Protein AF-K1SWI1-F1 (afdb_monomer_lite)

Foldseek 3Di:
DQPQDQDDPPVPDDPVSSVVSVVVSVCPPPDDFFEDEDQFPVRVVQVVCCVVPVDGTLEYEYEDALLAPQADPPAADPVLVVSNVRNPPVVVVVVVCVVVVGHYDYDYLHAQLPQFGYSNSDVVRGPQDPVCLPPPPDPNVVSVVVRVVSVVVVPD

Radius of gyration: 18.44 Å; chains: 1; bounding box: 50×38×45 Å

Structure (mmCIF, N/CA/C/O backbone):
data_AF-K1SWI1-F1
#
_entry.id   AF-K1SWI1-F1
#
loop_
_atom_site.group_PDB
_atom_site.id
_atom_site.type_symbol
_atom_site.label_atom_id
_atom_site.label_alt_id
_atom_site.label_comp_id
_atom_site.label_asym_id
_atom_site.label_entity_id
_atom_site.label_seq_id
_atom_site.pdbx_PDB_ins_code
_atom_site.Cartn_x
_atom_site.Cartn_y
_atom_site.Cartn_z
_atom_site.occupancy
_atom_site.B_iso_or_equiv
_atom_site.auth_seq_id
_atom_site.auth_comp_id
_atom_site.auth_asym_id
_atom_site.auth_atom_id
_atom_site.pdbx_PDB_model_num
ATOM 1 N N . MET A 1 1 ? -30.465 -14.795 9.664 1.00 47.47 1 MET A N 1
ATOM 2 C CA . MET A 1 1 ? -29.027 -15.108 9.521 1.00 47.47 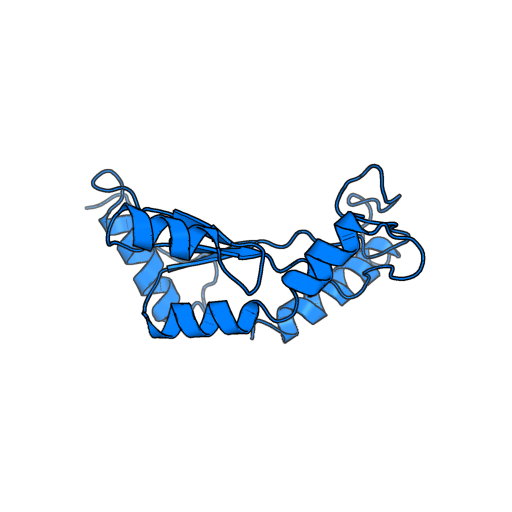1 MET A CA 1
ATOM 3 C C . MET A 1 1 ? -28.401 -13.902 8.850 1.00 47.47 1 MET A C 1
ATOM 5 O O . MET A 1 1 ? -29.066 -13.302 8.025 1.00 47.47 1 MET A O 1
ATOM 9 N N . SER A 1 2 ? -27.226 -13.466 9.288 1.00 56.91 2 SER A N 1
ATOM 10 C CA . SER A 1 2 ? -26.568 -12.276 8.740 1.00 56.91 2 SER A CA 1
ATOM 11 C C . SER A 1 2 ? -26.079 -12.565 7.317 1.00 56.91 2 SER A C 1
ATOM 13 O O . SER A 1 2 ? -25.259 -13.462 7.159 1.00 56.91 2 SER A O 1
ATOM 15 N N . ASP A 1 3 ? -26.521 -11.798 6.314 1.00 72.75 3 ASP A N 1
ATOM 16 C CA . ASP A 1 3 ? -26.044 -11.880 4.913 1.00 72.75 3 ASP A CA 1
ATOM 17 C C . ASP A 1 3 ? -24.581 -11.423 4.747 1.00 72.75 3 ASP A C 1
ATOM 19 O O . ASP A 1 3 ? -24.027 -11.386 3.648 1.00 72.75 3 ASP A O 1
ATOM 23 N N . LYS A 1 4 ? -23.943 -11.026 5.850 1.00 78.44 4 LYS A N 1
ATOM 24 C CA . LYS A 1 4 ? -22.595 -10.478 5.863 1.00 78.44 4 LYS A CA 1
ATOM 25 C C . LYS A 1 4 ? -21.561 -11.593 5.664 1.00 78.44 4 LYS A C 1
ATOM 27 O O . LYS A 1 4 ? -21.390 -12.471 6.512 1.00 78.44 4 LYS A O 1
ATOM 32 N N . LEU A 1 5 ? -20.877 -11.543 4.524 1.00 86.00 5 LEU A N 1
ATOM 33 C CA . LEU A 1 5 ? -19.794 -12.447 4.145 1.00 86.00 5 LEU A CA 1
ATOM 34 C C . LEU A 1 5 ? -18.473 -11.996 4.785 1.00 86.00 5 LEU A C 1
ATOM 36 O O . LEU A 1 5 ? -18.101 -10.830 4.692 1.00 86.00 5 LEU A O 1
ATOM 40 N N . TYR A 1 6 ? -17.739 -12.928 5.395 1.00 92.06 6 TYR A N 1
ATOM 41 C CA . TYR A 1 6 ? -16.409 -12.675 5.976 1.00 92.06 6 TYR A CA 1
ATOM 42 C C . TYR A 1 6 ? -15.389 -13.779 5.655 1.00 92.06 6 TYR A C 1
ATOM 44 O O . TYR A 1 6 ? -14.342 -13.886 6.294 1.00 92.06 6 TYR A O 1
ATOM 52 N N . THR A 1 7 ? -15.694 -14.625 4.670 1.00 94.50 7 THR A N 1
ATOM 53 C CA . THR A 1 7 ? -14.788 -15.678 4.202 1.00 94.50 7 THR A CA 1
ATOM 54 C C . THR A 1 7 ? -13.630 -15.043 3.423 1.00 94.50 7 THR A C 1
ATOM 56 O O . THR A 1 7 ? -13.891 -14.380 2.419 1.00 94.50 7 THR A O 1
ATOM 59 N N . PRO A 1 8 ? -12.361 -15.229 3.839 1.00 95.44 8 PRO A N 1
ATOM 60 C CA . PRO A 1 8 ? -11.219 -14.740 3.072 1.00 95.44 8 PRO A CA 1
ATOM 61 C C . PRO A 1 8 ? -11.154 -15.390 1.684 1.00 95.44 8 PRO A C 1
ATOM 63 O O . PRO A 1 8 ? -11.429 -16.582 1.552 1.00 95.44 8 PRO A O 1
ATOM 66 N N . SER A 1 9 ? -10.716 -14.638 0.671 1.00 96.25 9 SER A N 1
ATOM 67 C CA . SER A 1 9 ? -10.472 -15.170 -0.680 1.00 96.25 9 SER A CA 1
ATOM 68 C C . SER A 1 9 ? -9.320 -16.181 -0.718 1.00 96.25 9 SER A C 1
ATOM 70 O O . SER A 1 9 ? -9.348 -17.116 -1.513 1.00 96.25 9 SER A O 1
ATOM 72 N N . ASN A 1 10 ? -8.325 -16.030 0.164 1.00 96.06 10 ASN A N 1
ATOM 73 C CA . ASN A 1 10 ? -7.264 -17.013 0.352 1.00 96.06 10 ASN A CA 1
ATOM 74 C C . ASN A 1 10 ? -7.773 -18.172 1.240 1.00 96.06 10 ASN A C 1
ATOM 76 O O . ASN A 1 10 ? -7.975 -17.966 2.444 1.00 96.06 10 ASN A O 1
ATOM 80 N N . PRO A 1 11 ? -7.932 -19.401 0.709 1.00 94.94 11 PRO A N 1
ATOM 81 C CA . PRO A 1 11 ? -8.439 -20.534 1.485 1.00 94.94 11 PRO A CA 1
ATOM 82 C C . PRO A 1 11 ? -7.515 -20.913 2.652 1.00 94.94 11 PRO A C 1
ATOM 84 O O . PRO A 1 11 ? -7.998 -21.383 3.683 1.00 94.94 11 PRO A O 1
ATOM 87 N N . ASN A 1 12 ? -6.216 -20.620 2.532 1.00 96.06 12 ASN A N 1
ATOM 88 C CA . ASN A 1 12 ? -5.184 -20.885 3.535 1.00 96.06 12 ASN A CA 1
ATOM 89 C C . ASN A 1 12 ? -4.958 -19.701 4.489 1.00 96.06 12 ASN A C 1
ATOM 91 O O . ASN A 1 12 ? -3.957 -19.659 5.202 1.00 96.06 12 ASN A O 1
ATOM 95 N N . ALA A 1 13 ? -5.865 -18.718 4.512 1.00 96.25 13 ALA A N 1
ATOM 96 C CA . ALA A 1 13 ? -5.753 -17.571 5.403 1.00 96.25 13 ALA A 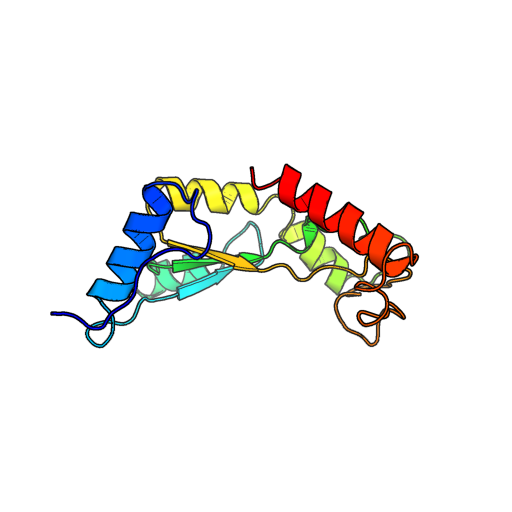CA 1
ATOM 97 C C . ALA A 1 13 ? -5.660 -18.000 6.877 1.00 96.25 13 ALA A C 1
ATOM 99 O O . ALA A 1 13 ? -6.470 -18.802 7.367 1.00 96.25 13 ALA A O 1
ATOM 100 N N . GLN A 1 14 ? -4.689 -17.407 7.576 1.00 96.12 14 GLN A N 1
ATOM 101 C CA . GLN A 1 14 ? -4.447 -17.616 9.000 1.00 96.12 14 GLN A CA 1
ATOM 102 C C . GLN A 1 14 ? -5.665 -17.208 9.843 1.00 96.12 14 GLN A C 1
ATOM 104 O O . GLN A 1 14 ? -6.491 -16.387 9.434 1.00 96.12 14 GLN A O 1
ATOM 109 N N . GLN A 1 15 ? -5.753 -17.728 11.071 1.00 95.75 15 GLN A N 1
ATOM 110 C CA . GLN A 1 15 ? -6.872 -17.426 11.968 1.00 95.75 15 GLN A CA 1
ATOM 111 C C . GLN A 1 15 ? -7.009 -15.922 12.262 1.00 95.75 15 GLN A C 1
ATOM 113 O O . GLN A 1 15 ? -8.129 -15.421 12.347 1.00 95.75 15 GLN A O 1
ATOM 118 N N . GLY A 1 16 ? -5.893 -15.188 12.353 1.00 94.88 16 GLY A N 1
ATOM 119 C CA . GLY A 1 16 ? -5.902 -13.733 12.542 1.00 94.88 16 GLY A CA 1
ATOM 120 C C . GLY A 1 16 ? -6.679 -12.995 11.446 1.00 94.88 16 GLY A C 1
ATOM 121 O O . GLY A 1 16 ? -7.527 -12.161 11.755 1.00 94.88 16 GLY A O 1
ATOM 122 N N . VAL A 1 17 ? -6.490 -13.379 10.179 1.00 95.94 17 VAL A N 1
ATOM 123 C CA . VAL A 1 17 ? -7.220 -12.805 9.033 1.00 95.94 17 VAL A CA 1
ATOM 124 C C . VAL A 1 17 ? -8.721 -13.066 9.156 1.00 95.94 17 VAL A C 1
ATOM 126 O O . VAL A 1 17 ? -9.530 -12.159 8.976 1.00 95.94 17 VAL A O 1
ATOM 129 N N . ARG A 1 18 ? -9.109 -14.294 9.520 1.00 95.88 18 ARG A N 1
ATOM 130 C CA . ARG A 1 18 ? -10.524 -14.664 9.706 1.00 95.88 18 ARG A CA 1
ATOM 131 C C . ARG A 1 18 ? -11.173 -13.866 10.834 1.00 95.88 18 ARG A C 1
ATOM 133 O O . ARG A 1 18 ? -12.316 -13.441 10.694 1.00 95.88 18 ARG A O 1
ATOM 140 N N . ASN A 1 19 ? -10.440 -13.630 11.922 1.00 96.12 19 ASN A N 1
ATOM 141 C CA . ASN A 1 19 ? -10.912 -12.822 13.044 1.00 96.12 19 ASN A CA 1
ATOM 142 C C . ASN A 1 19 ? -11.125 -11.358 12.634 1.00 96.12 19 ASN A C 1
ATOM 144 O O . ASN A 1 19 ? -12.155 -10.783 12.978 1.00 96.12 19 ASN A O 1
ATOM 148 N N . VAL A 1 20 ? -10.194 -10.775 11.868 1.00 96.88 20 VAL A N 1
ATOM 149 C CA . VAL A 1 20 ? -10.326 -9.405 11.347 1.00 96.88 20 VAL A CA 1
ATOM 150 C C . VAL A 1 20 ? -11.528 -9.293 10.412 1.00 96.88 20 VAL A C 1
ATOM 152 O O . VAL A 1 20 ? -12.381 -8.439 10.635 1.00 96.88 20 VAL A O 1
ATOM 155 N N . LEU A 1 21 ? -11.664 -10.175 9.415 1.00 96.75 21 LEU A N 1
ATOM 156 C CA . LEU A 1 21 ? -12.807 -10.131 8.495 1.00 96.75 21 LEU A CA 1
ATOM 157 C C . LEU A 1 21 ? -14.139 -10.324 9.222 1.00 96.75 21 LEU A C 1
ATOM 159 O O . LEU A 1 21 ? -15.109 -9.627 8.923 1.00 96.75 21 LEU A O 1
ATOM 163 N N . LYS A 1 22 ? -14.186 -11.227 10.210 1.00 95.88 22 LYS A N 1
ATOM 164 C CA . LYS A 1 22 ? -15.367 -11.387 11.058 1.00 95.88 22 LYS A CA 1
ATOM 165 C C . LYS A 1 22 ? -15.689 -10.095 11.810 1.00 95.88 22 LYS A C 1
ATOM 167 O O . LYS A 1 22 ? -16.843 -9.684 11.797 1.00 95.88 22 LYS A O 1
ATOM 172 N N . TYR A 1 23 ? -14.698 -9.444 12.421 1.00 96.31 23 TYR A N 1
ATOM 173 C CA . TYR A 1 23 ? -14.892 -8.164 13.104 1.00 96.31 23 TYR A CA 1
ATOM 174 C C . TYR A 1 23 ? -15.447 -7.086 12.160 1.00 96.31 23 TYR A C 1
ATOM 176 O O . TYR A 1 23 ? -16.432 -6.435 12.504 1.00 96.31 23 TYR A O 1
ATOM 184 N N . LEU A 1 24 ? -14.871 -6.937 10.960 1.00 95.94 24 LEU A N 1
ATOM 185 C CA . LEU A 1 24 ? -15.343 -5.982 9.948 1.00 95.94 24 LEU A CA 1
ATOM 186 C C . LEU A 1 24 ? -16.798 -6.257 9.537 1.00 95.94 24 LEU A C 1
ATOM 188 O O . LEU A 1 24 ? -17.619 -5.341 9.473 1.00 95.94 24 LEU A O 1
ATOM 192 N N . SER A 1 25 ? -17.139 -7.529 9.323 1.00 95.81 25 SER A N 1
ATOM 193 C CA . SER A 1 25 ? -18.513 -7.961 9.066 1.00 95.81 25 SER A CA 1
ATOM 194 C C . SER A 1 25 ? -19.434 -7.616 10.242 1.00 95.81 25 SER A C 1
ATOM 196 O O . SER A 1 25 ? -20.462 -6.966 10.057 1.00 95.81 25 SER A O 1
ATOM 198 N N . ASP A 1 26 ? -19.065 -7.974 11.472 1.00 95.25 26 ASP A N 1
ATOM 199 C CA . ASP A 1 26 ? -19.900 -7.740 12.654 1.00 95.25 26 ASP A CA 1
ATOM 200 C C . ASP A 1 26 ? -20.281 -6.255 12.789 1.00 95.25 26 ASP A C 1
ATOM 202 O O . ASP A 1 26 ? -21.456 -5.950 12.982 1.00 95.25 26 ASP A O 1
ATOM 206 N N . ILE A 1 27 ? -19.343 -5.329 12.559 1.00 95.81 27 ILE A N 1
ATOM 207 C CA . ILE A 1 27 ? -19.598 -3.882 12.673 1.00 95.81 27 ILE A CA 1
ATOM 208 C C . ILE A 1 27 ? -20.264 -3.236 11.445 1.00 95.81 27 ILE A C 1
ATOM 210 O O . ILE A 1 27 ? -20.627 -2.058 11.498 1.00 95.81 27 ILE A O 1
ATOM 214 N N . THR A 1 28 ? -20.398 -3.959 10.329 1.00 94.25 28 THR A N 1
ATOM 215 C CA . THR A 1 28 ? -20.971 -3.414 9.087 1.00 94.25 28 THR A CA 1
ATOM 216 C C . THR A 1 28 ? -22.394 -2.901 9.341 1.00 94.25 28 THR A C 1
ATOM 218 O O . THR A 1 28 ? -23.197 -3.595 9.964 1.00 94.25 28 THR A O 1
ATOM 221 N N . TYR A 1 29 ? -22.703 -1.699 8.847 1.00 93.81 29 TYR A N 1
ATOM 222 C CA . TYR A 1 29 ? -23.951 -0.948 9.085 1.00 93.81 29 TYR A CA 1
ATOM 223 C C . TYR A 1 29 ? -24.167 -0.422 10.514 1.00 93.81 29 TYR A C 1
ATOM 225 O O . TYR A 1 29 ? -25.161 0.257 10.753 1.00 93.81 29 TYR A O 1
ATOM 233 N N . GLU A 1 30 ? -23.252 -0.679 11.450 1.00 96.19 30 GLU A N 1
ATOM 234 C CA . GLU A 1 30 ? -23.395 -0.253 12.850 1.00 96.19 30 GLU A CA 1
ATOM 235 C C . GLU A 1 30 ? -22.334 0.761 13.280 1.00 96.19 30 GLU A C 1
ATOM 237 O O . GLU A 1 30 ? -22.616 1.650 14.084 1.00 96.19 30 GLU A O 1
ATOM 242 N N . LYS A 1 31 ? -21.097 0.627 12.785 1.00 97.69 31 LYS A N 1
ATOM 243 C CA . LYS A 1 31 ? -19.965 1.475 13.184 1.00 97.69 31 LYS A CA 1
ATOM 244 C C . LYS A 1 31 ? -19.073 1.816 11.996 1.00 97.69 31 LYS A C 1
ATOM 246 O O . LYS A 1 31 ? -19.101 1.154 10.963 1.00 97.69 31 LYS A O 1
ATOM 251 N N . ILE A 1 32 ? -18.238 2.834 12.193 1.00 98.00 32 ILE A N 1
ATOM 252 C CA . ILE A 1 32 ? -17.176 3.242 11.272 1.00 98.00 32 ILE A CA 1
ATOM 253 C C . ILE A 1 32 ? -15.841 3.120 12.008 1.00 98.00 32 ILE A C 1
ATOM 255 O O . ILE A 1 32 ? -15.725 3.522 13.167 1.00 98.00 32 ILE A O 1
ATOM 259 N N . ILE A 1 33 ? -14.842 2.554 11.335 1.00 98.19 33 ILE A N 1
ATOM 260 C CA . ILE A 1 33 ? -13.466 2.479 11.833 1.00 98.19 33 ILE A CA 1
ATOM 261 C C . ILE A 1 33 ? -12.768 3.793 11.497 1.00 98.19 33 ILE A C 1
ATOM 263 O O . ILE A 1 33 ? -12.746 4.206 10.340 1.00 98.19 33 ILE A O 1
ATOM 267 N N . THR A 1 34 ? -12.177 4.440 12.499 1.00 98.25 34 THR A N 1
ATOM 268 C CA . THR A 1 34 ? -11.286 5.578 12.268 1.00 98.25 34 THR A CA 1
ATOM 269 C C . THR A 1 34 ? -9.965 5.073 11.700 1.00 98.25 34 THR A C 1
ATOM 271 O O . THR A 1 34 ? -9.344 4.168 12.265 1.00 98.25 34 THR A O 1
ATOM 274 N N . GLY A 1 35 ? -9.552 5.653 10.578 1.00 98.31 35 GLY A N 1
ATOM 275 C CA . GLY A 1 35 ? -8.316 5.312 9.889 1.00 98.31 35 GLY A CA 1
ATOM 276 C C . GLY A 1 35 ? -7.455 6.544 9.652 1.00 98.31 35 GLY A C 1
ATOM 277 O O . GLY A 1 35 ? -7.993 7.629 9.450 1.00 98.31 35 GLY A O 1
ATOM 278 N N . GLN A 1 36 ? -6.137 6.362 9.660 1.00 98.38 36 GLN A N 1
ATOM 279 C CA . GLN A 1 36 ? -5.171 7.368 9.216 1.00 98.38 36 GLN A CA 1
ATOM 280 C C . GLN A 1 36 ? -4.080 6.688 8.388 1.00 98.38 36 GLN A C 1
ATOM 282 O O . GLN A 1 36 ? -3.644 5.596 8.738 1.00 98.38 36 GLN A O 1
ATOM 287 N N . HIS A 1 37 ? -3.636 7.320 7.306 1.00 98.31 37 HIS A N 1
ATOM 288 C CA . HIS A 1 37 ? -2.468 6.872 6.548 1.00 98.31 37 HIS A CA 1
ATOM 289 C C . HIS A 1 37 ? -1.207 7.593 7.046 1.00 98.31 37 HIS A C 1
ATOM 291 O O . HIS A 1 37 ? -1.274 8.777 7.370 1.00 98.31 37 HIS A O 1
ATOM 297 N N . THR A 1 38 ? -0.082 6.884 7.113 1.00 97.19 38 THR A N 1
ATOM 298 C CA . THR A 1 38 ? 1.238 7.432 7.444 1.00 97.19 38 THR A CA 1
ATOM 299 C C . THR A 1 38 ? 2.235 7.003 6.379 1.00 97.19 38 THR A C 1
ATOM 301 O O . THR A 1 38 ? 2.362 5.808 6.099 1.00 97.19 38 THR A O 1
ATOM 304 N N . GLN A 1 39 ? 2.957 7.971 5.821 1.00 95.88 39 GLN A N 1
ATOM 305 C CA . GLN A 1 39 ? 3.973 7.715 4.804 1.00 95.88 39 GLN A CA 1
ATOM 306 C C . GLN A 1 39 ? 5.366 7.542 5.414 1.00 95.88 39 GLN A C 1
ATOM 308 O O . GLN A 1 39 ? 6.148 6.719 4.953 1.00 95.88 39 GLN A O 1
ATOM 313 N N . THR A 1 40 ? 5.693 8.293 6.462 1.00 97.12 40 THR A N 1
ATOM 314 C CA . THR A 1 40 ? 7.055 8.349 7.004 1.00 97.12 40 THR A CA 1
ATOM 315 C C . THR A 1 40 ? 7.215 7.489 8.255 1.00 97.12 40 THR A C 1
ATOM 317 O O . THR A 1 40 ? 6.259 7.173 8.968 1.00 97.12 40 THR A O 1
ATOM 320 N N . MET A 1 41 ? 8.465 7.167 8.591 1.00 97.56 41 MET A N 1
ATOM 321 C CA . MET A 1 41 ? 8.835 6.533 9.861 1.00 97.56 41 MET A CA 1
ATOM 322 C C . MET A 1 41 ? 8.477 7.365 11.105 1.00 97.56 41 MET A C 1
ATOM 324 O O . MET A 1 41 ? 8.430 6.811 12.213 1.00 97.56 41 MET A O 1
ATOM 328 N N . ALA A 1 42 ? 8.260 8.674 10.942 1.00 97.44 42 ALA A N 1
ATOM 329 C CA . ALA A 1 42 ? 7.923 9.603 12.017 1.00 97.44 42 ALA A CA 1
ATOM 330 C C . ALA A 1 42 ? 6.438 9.557 12.415 1.00 97.44 42 ALA A C 1
ATOM 332 O O . ALA A 1 42 ? 6.132 9.831 13.571 1.00 97.44 42 ALA A O 1
ATOM 333 N N . GLN A 1 43 ? 5.538 9.168 11.500 1.00 97.75 43 GLN A N 1
ATOM 334 C CA . GLN A 1 43 ? 4.094 9.026 11.751 1.00 97.75 43 GLN A CA 1
ATOM 335 C C . GLN A 1 43 ? 3.448 10.288 12.359 1.00 97.75 43 GLN A C 1
ATOM 337 O O . GLN A 1 43 ? 2.692 10.222 13.334 1.00 97.75 43 GLN A O 1
ATOM 342 N N . GLU A 1 44 ? 3.762 11.455 11.796 1.00 97.69 44 GLU A N 1
ATOM 343 C CA . GLU A 1 44 ? 3.354 12.760 12.326 1.00 97.69 44 GLU A CA 1
ATOM 344 C C . GLU A 1 44 ? 1.830 12.897 12.444 1.00 97.69 44 GLU A C 1
ATOM 346 O O . GLU A 1 44 ? 1.326 13.440 13.430 1.00 97.69 44 GLU A O 1
ATOM 351 N N . GLU A 1 45 ? 1.080 12.333 11.495 1.00 98.00 45 GLU A N 1
ATOM 352 C CA . GLU A 1 45 ? -0.381 12.363 11.477 1.00 98.00 45 GLU A CA 1
ATOM 353 C C . GLU A 1 45 ? -0.979 11.584 12.652 1.00 98.00 45 GLU A C 1
ATOM 355 O O . GLU A 1 45 ? -1.920 12.052 13.297 1.00 98.00 45 GLU A O 1
ATOM 360 N N . LEU A 1 46 ? -0.408 10.418 12.980 1.00 98.19 46 LEU A N 1
ATOM 361 C CA . LEU A 1 46 ? -0.825 9.619 14.136 1.00 98.19 46 LEU A CA 1
ATOM 362 C C . LEU A 1 46 ? -0.637 10.415 15.434 1.00 98.19 46 LEU A C 1
ATOM 364 O O . LEU A 1 46 ? -1.555 10.499 16.255 1.00 98.19 46 LEU A O 1
ATOM 368 N N . HIS A 1 47 ? 0.541 11.020 15.605 1.00 98.19 47 HIS A N 1
ATOM 369 C CA . HIS A 1 47 ? 0.870 11.804 16.794 1.00 98.19 47 HIS A CA 1
ATOM 370 C C . HIS A 1 47 ? 0.027 13.074 16.908 1.00 98.19 47 HIS A C 1
ATOM 372 O O . HIS A 1 47 ? -0.379 13.448 18.010 1.00 98.19 47 HIS A O 1
ATOM 378 N N . LEU A 1 48 ? -0.285 13.721 15.784 1.00 98.56 48 LEU A N 1
ATOM 379 C CA . LEU A 1 48 ? -1.167 14.879 15.762 1.00 98.56 48 LEU A CA 1
ATOM 380 C C . LEU A 1 48 ? -2.590 14.507 16.200 1.00 98.56 48 LEU A C 1
ATOM 382 O O . LEU A 1 48 ? -3.158 15.197 17.049 1.00 98.56 48 LEU A O 1
ATOM 386 N N . ILE A 1 49 ? -3.148 13.409 15.677 1.00 98.50 49 ILE A N 1
ATOM 387 C CA . ILE A 1 49 ? -4.481 12.921 16.067 1.00 98.50 49 ILE A CA 1
ATOM 388 C C . ILE A 1 49 ? -4.523 12.627 17.567 1.00 98.50 49 ILE A C 1
ATOM 390 O O . ILE A 1 49 ? -5.440 13.081 18.257 1.00 98.50 49 ILE A O 1
ATOM 394 N N . GLU A 1 50 ? -3.524 11.920 18.094 1.00 98.38 50 GLU A N 1
ATOM 395 C CA . GLU A 1 50 ? -3.454 11.598 19.519 1.00 98.38 50 GLU A CA 1
ATOM 396 C C . GLU A 1 50 ? -3.344 12.854 20.384 1.00 98.38 50 GLU A C 1
ATOM 398 O O . GLU A 1 50 ? -4.097 13.009 21.346 1.00 98.38 50 GLU A O 1
ATOM 403 N N . LYS A 1 51 ? -2.476 13.795 20.006 1.00 98.62 51 LYS A N 1
ATOM 404 C CA . LYS A 1 51 ? -2.298 15.064 20.718 1.00 98.62 51 LYS A CA 1
ATOM 405 C C . LYS A 1 51 ? -3.584 15.889 20.772 1.00 98.62 51 LYS A C 1
ATOM 407 O O . LYS A 1 51 ? -3.870 16.498 21.800 1.00 98.62 51 LYS A O 1
ATOM 412 N N . VAL A 1 52 ? -4.332 15.952 19.671 1.00 98.62 52 VAL A N 1
ATOM 413 C CA . VAL A 1 52 ? -5.529 16.802 19.555 1.00 98.62 52 VAL A CA 1
ATOM 414 C C . VAL A 1 52 ? -6.764 16.140 20.167 1.00 98.62 52 VAL A C 1
ATOM 416 O O . VAL A 1 52 ? -7.610 16.830 20.730 1.00 98.62 52 VAL A O 1
ATOM 419 N N . THR A 1 53 ? -6.887 14.815 20.068 1.00 98.31 53 THR A N 1
ATOM 420 C CA . THR A 1 53 ? -8.123 14.099 20.435 1.00 98.31 53 THR A CA 1
ATOM 421 C C . THR A 1 53 ? -8.008 13.261 21.709 1.00 98.31 53 THR A C 1
ATOM 423 O O . THR A 1 53 ? -9.027 12.818 22.243 1.00 98.31 53 THR A O 1
ATOM 426 N N . GLY A 1 54 ? -6.788 13.004 22.189 1.00 98.50 54 GLY A N 1
ATOM 427 C CA . GLY A 1 54 ? -6.510 12.053 23.267 1.00 98.50 54 GLY A CA 1
ATOM 428 C C . GLY A 1 54 ? -6.741 10.587 22.879 1.00 98.50 54 GLY A C 1
ATOM 429 O O . GLY A 1 54 ? -6.819 9.731 23.760 1.00 98.50 54 GLY A O 1
ATOM 430 N N . LYS A 1 55 ? -6.914 10.286 21.584 1.00 98.19 55 LYS A N 1
ATOM 431 C CA . LYS A 1 55 ? -7.174 8.939 21.056 1.00 98.19 55 LYS A CA 1
ATOM 432 C C . LYS A 1 55 ? -6.353 8.679 19.798 1.00 98.19 55 LYS A C 1
ATOM 434 O O . LYS A 1 55 ? -6.049 9.596 19.049 1.00 98.19 55 LYS A O 1
ATOM 439 N N . GLN A 1 56 ? -6.059 7.412 19.538 1.00 98.12 56 GLN A N 1
ATOM 440 C CA . GLN A 1 56 ? -5.462 6.956 18.282 1.00 98.12 56 GLN A CA 1
ATOM 441 C C . GLN A 1 56 ? -6.547 6.363 17.359 1.00 98.12 56 GLN A C 1
ATOM 443 O O . GLN A 1 56 ? -7.582 5.900 17.858 1.00 98.12 56 GLN A O 1
ATOM 448 N N . PRO A 1 57 ? -6.357 6.378 16.024 1.00 98.12 57 PRO A N 1
ATOM 449 C CA . PRO A 1 57 ? -7.231 5.662 15.100 1.00 98.12 57 PRO A CA 1
ATOM 450 C C . PRO A 1 57 ? -7.171 4.150 15.357 1.00 98.12 57 PRO A C 1
ATOM 452 O O . PRO A 1 57 ? -6.202 3.642 15.914 1.00 98.12 57 PRO A O 1
ATOM 455 N N . ALA A 1 58 ? -8.208 3.418 14.949 1.00 98.19 58 ALA A N 1
ATOM 456 C CA . ALA A 1 58 ? -8.233 1.959 15.079 1.00 98.19 58 ALA A CA 1
ATOM 457 C C . ALA A 1 58 ? -7.522 1.248 13.911 1.00 98.19 58 ALA A C 1
ATOM 459 O O . ALA A 1 58 ? -7.023 0.137 14.089 1.00 98.19 58 ALA A O 1
ATOM 460 N N . LEU A 1 59 ? -7.468 1.888 12.738 1.00 98.69 59 LEU A N 1
ATOM 461 C CA . LEU A 1 59 ? -6.760 1.435 11.541 1.00 98.69 59 LEU A CA 1
ATOM 462 C C . LEU A 1 59 ? -5.611 2.395 11.220 1.00 98.69 59 LEU A C 1
ATOM 464 O O . LEU A 1 59 ? -5.823 3.604 11.144 1.00 98.69 59 LEU A O 1
ATOM 468 N N . LEU A 1 60 ? -4.419 1.858 10.977 1.00 98.69 60 LEU A N 1
ATOM 469 C CA . LEU A 1 60 ? -3.285 2.640 10.497 1.00 98.69 60 LEU A CA 1
ATOM 470 C C . LEU A 1 60 ? -2.826 2.122 9.136 1.00 98.69 60 LEU A C 1
ATOM 472 O O . LEU A 1 60 ? -2.701 0.913 8.924 1.00 98.69 60 LEU A O 1
ATOM 476 N N . GLY A 1 61 ? -2.647 3.056 8.209 1.00 98.56 61 GLY A N 1
ATOM 477 C CA . GLY A 1 61 ? -2.184 2.819 6.854 1.00 98.56 61 GLY A CA 1
ATOM 478 C C . GLY A 1 61 ? -0.695 3.079 6.716 1.00 98.56 61 GLY A C 1
ATOM 479 O O . GLY A 1 61 ? -0.206 4.076 7.235 1.00 98.56 61 GLY A O 1
ATOM 480 N N . PHE A 1 62 ? -0.002 2.211 5.989 1.00 98.50 62 PHE A N 1
ATOM 481 C CA . PHE A 1 62 ? 1.436 2.310 5.768 1.00 98.50 62 PHE A CA 1
ATOM 482 C C . PHE A 1 62 ? 1.752 2.275 4.281 1.00 98.50 62 PHE A C 1
ATOM 484 O O . PHE A 1 62 ? 1.200 1.453 3.547 1.00 98.50 62 PHE A O 1
ATOM 491 N N . GLU A 1 63 ? 2.640 3.166 3.865 1.00 97.94 63 GLU A N 1
ATOM 492 C CA . GLU A 1 63 ? 3.204 3.191 2.521 1.00 97.94 63 GLU A CA 1
ATOM 493 C C . GLU A 1 63 ? 4.443 2.291 2.437 1.00 97.94 63 GLU A C 1
ATOM 495 O O . GLU A 1 63 ? 5.241 2.254 3.374 1.00 97.94 63 GLU A O 1
ATOM 500 N N . LEU A 1 64 ? 4.612 1.583 1.319 1.00 98.19 64 LEU A N 1
ATOM 501 C CA . LEU A 1 64 ? 5.729 0.671 1.064 1.00 98.19 64 LEU A CA 1
ATOM 502 C C . LEU A 1 64 ? 6.610 1.106 -0.123 1.00 98.19 64 LEU A C 1
ATOM 504 O O . LEU A 1 64 ? 7.430 0.320 -0.589 1.00 98.19 64 LEU A O 1
ATOM 508 N N . LEU A 1 65 ? 6.472 2.341 -0.618 1.00 97.62 65 LEU A N 1
ATOM 509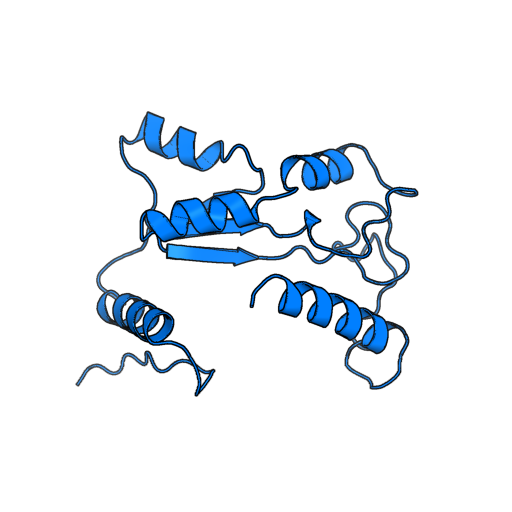 C CA . LEU A 1 65 ? 7.186 2.855 -1.794 1.00 97.62 65 LEU A CA 1
ATOM 510 C C . LEU A 1 65 ? 8.701 2.619 -1.753 1.00 97.62 65 LEU A C 1
ATOM 512 O O . LEU A 1 65 ? 9.286 2.259 -2.777 1.00 97.62 65 LEU A O 1
ATOM 516 N N . SER A 1 66 ? 9.323 2.727 -0.571 1.00 97.31 66 SER A N 1
ATOM 517 C CA . SER A 1 66 ? 10.779 2.581 -0.404 1.00 97.31 66 SER A CA 1
ATOM 518 C C . SER A 1 66 ? 11.272 1.139 -0.541 1.00 97.31 66 SER A C 1
ATOM 520 O O . SER A 1 66 ? 12.473 0.915 -0.662 1.00 97.31 66 SER A O 1
ATOM 522 N N . TYR A 1 67 ? 10.357 0.164 -0.546 1.00 97.31 67 TYR A N 1
ATOM 523 C CA . TYR A 1 67 ? 10.660 -1.249 -0.775 1.00 97.31 67 TYR A CA 1
ATOM 524 C C . TYR A 1 67 ? 10.677 -1.624 -2.262 1.00 97.31 67 TYR A C 1
ATOM 526 O O . TYR A 1 67 ? 10.984 -2.768 -2.595 1.00 97.31 67 TYR A O 1
ATOM 534 N N . SER A 1 68 ? 10.374 -0.681 -3.161 1.00 96.62 68 SER A N 1
ATOM 535 C CA . SER A 1 68 ? 10.474 -0.911 -4.603 1.00 96.62 68 SER A CA 1
ATOM 536 C C . SER A 1 68 ? 11.938 -1.180 -5.001 1.00 96.62 68 SER A C 1
ATOM 538 O O . SER A 1 68 ? 12.793 -0.334 -4.737 1.00 96.62 68 SER A O 1
ATOM 540 N N . PRO A 1 69 ? 12.262 -2.302 -5.671 1.00 94.69 69 PRO A N 1
ATOM 541 C CA . PRO A 1 69 ? 13.650 -2.642 -6.015 1.00 94.69 69 PRO A CA 1
ATOM 542 C C . PRO A 1 69 ? 14.302 -1.700 -7.034 1.00 94.69 69 PRO A C 1
ATOM 544 O O . PRO A 1 69 ? 15.524 -1.581 -7.074 1.00 94.69 69 PRO A O 1
ATOM 547 N N . ASN A 1 70 ? 13.487 -1.037 -7.859 1.00 93.75 70 ASN A N 1
ATOM 548 C CA . ASN A 1 70 ? 13.928 -0.313 -9.054 1.00 93.75 70 ASN A CA 1
ATOM 549 C C . ASN A 1 70 ? 13.872 1.215 -8.900 1.00 93.75 70 ASN A C 1
ATOM 551 O O . ASN A 1 70 ? 13.721 1.940 -9.884 1.00 93.75 70 ASN A O 1
ATOM 555 N N . ILE A 1 71 ? 13.993 1.727 -7.670 1.00 95.81 71 ILE A N 1
ATOM 556 C CA . ILE A 1 71 ? 14.123 3.172 -7.437 1.00 95.81 71 ILE A CA 1
ATOM 557 C C . ILE A 1 71 ? 15.377 3.672 -8.167 1.00 95.81 71 ILE A C 1
ATOM 559 O O . ILE A 1 71 ? 16.496 3.226 -7.905 1.00 95.81 71 ILE A O 1
ATOM 563 N N . ASN A 1 72 ? 15.195 4.609 -9.098 1.00 94.81 72 ASN A N 1
ATOM 564 C CA . ASN A 1 72 ? 16.288 5.144 -9.899 1.00 94.81 72 ASN A CA 1
ATOM 565 C C . ASN A 1 72 ? 16.966 6.319 -9.186 1.00 94.81 72 ASN A C 1
ATOM 567 O O . ASN A 1 72 ? 16.655 7.480 -9.429 1.00 94.81 72 ASN A O 1
ATOM 571 N N . TYR A 1 73 ? 17.950 6.019 -8.342 1.00 93.56 73 TYR A N 1
ATOM 572 C CA . TYR A 1 73 ? 18.719 7.035 -7.612 1.00 93.56 73 TYR A CA 1
ATOM 573 C C . TYR A 1 73 ? 19.567 7.960 -8.508 1.00 93.56 73 TYR A C 1
ATOM 575 O O . TYR A 1 73 ? 20.104 8.948 -8.015 1.00 93.56 73 TYR A O 1
ATOM 583 N N . SER A 1 74 ? 19.729 7.639 -9.798 1.00 94.12 74 SER A N 1
ATOM 584 C CA . SER A 1 74 ? 20.542 8.428 -10.736 1.00 94.12 74 SER A CA 1
ATOM 585 C C . SER A 1 74 ? 19.748 9.447 -11.558 1.00 94.12 74 SER A C 1
ATOM 587 O O . SER A 1 74 ? 20.332 10.415 -12.038 1.00 94.12 74 SER A O 1
ATOM 589 N N . ASP A 1 75 ? 18.435 9.254 -11.696 1.00 95.88 75 ASP A N 1
ATOM 590 C CA . ASP A 1 75 ? 17.516 10.161 -12.393 1.00 95.88 75 ASP A CA 1
ATOM 591 C C . ASP A 1 75 ? 16.253 10.314 -11.546 1.00 95.88 75 ASP A C 1
ATOM 593 O O . ASP A 1 75 ? 15.256 9.607 -11.705 1.00 95.88 75 ASP A O 1
ATOM 597 N N . THR A 1 76 ? 16.351 11.201 -10.565 1.00 96.31 76 THR A N 1
ATOM 598 C CA . THR A 1 76 ? 15.327 11.477 -9.560 1.00 96.31 76 THR A CA 1
ATOM 599 C C . THR A 1 76 ? 15.455 12.921 -9.080 1.00 96.31 76 THR A C 1
ATOM 601 O O . THR A 1 76 ? 16.455 13.584 -9.362 1.00 96.31 76 THR A O 1
ATOM 604 N N . ASP A 1 77 ? 14.439 13.416 -8.380 1.00 96.81 77 ASP A N 1
ATOM 605 C CA . ASP A 1 77 ? 14.436 14.739 -7.759 1.00 96.81 77 ASP A CA 1
ATOM 606 C C . ASP A 1 77 ? 14.428 14.651 -6.227 1.00 96.81 77 ASP A C 1
ATOM 608 O O . ASP A 1 77 ? 14.206 13.590 -5.634 1.00 96.81 77 ASP A O 1
ATOM 612 N N . ASP A 1 78 ? 14.708 15.787 -5.587 1.00 97.56 78 ASP A N 1
ATOM 613 C CA . ASP A 1 78 ? 14.828 15.877 -4.132 1.00 97.56 78 ASP A CA 1
ATOM 614 C C . ASP A 1 78 ? 13.525 15.486 -3.423 1.00 97.56 78 ASP A C 1
ATOM 616 O O . ASP A 1 78 ? 13.568 14.825 -2.389 1.00 97.56 78 ASP A O 1
ATOM 620 N N . GLU A 1 79 ? 12.365 15.836 -3.988 1.00 97.00 79 GLU A N 1
ATOM 621 C CA . GLU A 1 79 ? 11.061 15.519 -3.400 1.00 97.00 79 GLU A CA 1
ATOM 622 C C . GLU A 1 79 ? 10.837 14.004 -3.352 1.00 97.00 79 GLU A C 1
ATOM 624 O O . GLU A 1 79 ? 10.544 13.447 -2.293 1.00 97.00 79 GLU A O 1
ATOM 629 N N . CYS A 1 80 ? 11.045 13.319 -4.479 1.00 97.44 80 CYS A N 1
ATOM 630 C CA . CYS A 1 80 ? 10.987 11.865 -4.550 1.00 97.44 80 CYS A CA 1
ATOM 631 C C . CYS A 1 80 ? 11.959 11.212 -3.558 1.00 97.44 80 CYS A C 1
ATOM 633 O O . CY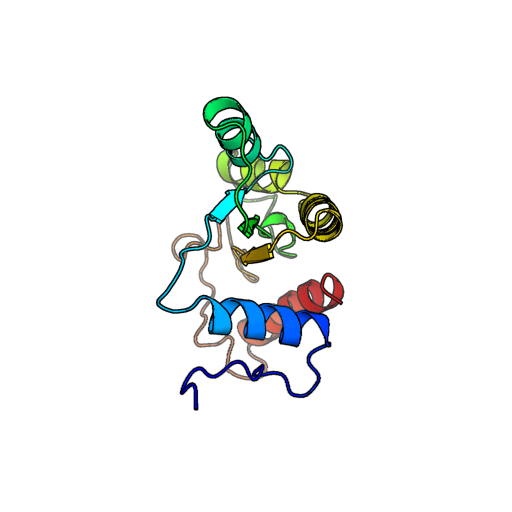S A 1 80 ? 11.618 10.239 -2.881 1.00 97.44 80 CYS A O 1
ATOM 635 N N . MET A 1 81 ? 13.179 11.741 -3.463 1.00 97.50 81 MET A N 1
ATOM 636 C CA . MET A 1 81 ? 14.206 11.180 -2.593 1.00 97.50 81 MET A CA 1
ATOM 637 C C . MET A 1 81 ? 13.925 11.387 -1.109 1.00 97.50 81 MET A C 1
ATOM 639 O O . MET A 1 81 ? 14.230 10.492 -0.313 1.00 97.50 81 MET A O 1
ATOM 643 N N . THR A 1 82 ? 13.306 12.504 -0.730 1.00 97.88 82 THR A N 1
ATOM 644 C CA . THR A 1 82 ? 12.812 12.719 0.631 1.00 97.88 82 THR A CA 1
ATOM 645 C C . THR A 1 82 ? 11.777 11.663 0.997 1.00 97.88 82 THR A C 1
ATOM 647 O O . THR A 1 82 ? 11.935 11.002 2.022 1.00 97.88 82 THR A O 1
ATOM 650 N N . GLU A 1 83 ? 10.782 11.410 0.140 1.00 97.38 83 GLU A N 1
ATOM 651 C CA . GLU A 1 83 ? 9.753 10.400 0.421 1.00 97.38 83 GLU A CA 1
ATOM 652 C C . GLU A 1 83 ? 10.345 8.998 0.583 1.00 97.38 83 GLU A C 1
ATOM 654 O O . GLU A 1 83 ? 10.023 8.299 1.545 1.00 97.38 83 GLU A O 1
ATOM 659 N N . VAL A 1 84 ? 11.248 8.596 -0.318 1.00 97.81 84 VAL A N 1
ATOM 660 C CA . VAL A 1 84 ? 11.939 7.300 -0.243 1.00 97.81 84 VAL A CA 1
ATOM 661 C C . VAL A 1 84 ? 12.733 7.180 1.055 1.00 97.81 84 VAL A C 1
ATOM 663 O O . VAL A 1 84 ? 12.638 6.165 1.747 1.00 97.81 84 VAL A O 1
ATOM 666 N N . THR A 1 85 ? 13.500 8.213 1.402 1.00 97.88 85 THR A N 1
ATOM 667 C CA . THR A 1 85 ? 14.392 8.188 2.568 1.00 97.88 85 THR A CA 1
ATOM 668 C C . THR A 1 85 ? 13.608 8.176 3.878 1.00 97.88 85 THR A C 1
ATOM 670 O O . THR A 1 85 ? 13.936 7.414 4.785 1.00 97.88 85 THR A O 1
ATOM 673 N N . GLU A 1 86 ? 12.552 8.980 3.985 1.00 98.25 86 GLU A N 1
ATOM 674 C CA . GLU A 1 86 ? 11.731 9.071 5.196 1.00 98.25 86 GLU A CA 1
ATOM 675 C C . GLU A 1 86 ? 10.785 7.875 5.374 1.00 98.25 86 GLU A C 1
ATOM 677 O O . GLU A 1 86 ? 10.411 7.545 6.506 1.00 98.25 86 GLU A O 1
ATOM 682 N N . ASN A 1 87 ? 10.404 7.204 4.281 1.00 98.25 87 ASN A N 1
ATOM 683 C CA . ASN A 1 87 ? 9.623 5.967 4.308 1.00 98.25 87 ASN A CA 1
ATOM 684 C C . ASN A 1 87 ? 10.481 4.727 4.624 1.00 98.25 87 ASN A C 1
ATOM 686 O O . ASN A 1 87 ? 9.940 3.730 5.107 1.00 98.25 87 ASN A O 1
ATOM 690 N N . TYR A 1 88 ? 11.796 4.768 4.384 1.00 97.06 88 TYR A N 1
ATOM 691 C CA . TYR A 1 88 ? 12.673 3.604 4.520 1.00 97.06 88 TYR A CA 1
ATOM 692 C C . TYR A 1 88 ? 12.570 2.943 5.905 1.00 97.06 88 TYR A C 1
ATOM 694 O O . TYR A 1 88 ? 12.829 3.553 6.944 1.00 97.06 88 TYR A O 1
ATOM 702 N N . GLY A 1 89 ? 12.207 1.657 5.924 1.00 96.50 89 GLY A N 1
ATOM 703 C CA . GLY A 1 89 ? 12.071 0.872 7.156 1.00 96.50 89 GLY A CA 1
ATOM 704 C C . GLY A 1 89 ? 10.686 0.911 7.817 1.00 96.50 89 GLY A C 1
ATOM 705 O O . GLY A 1 89 ? 10.537 0.377 8.921 1.00 96.50 89 GLY A O 1
ATOM 706 N N . THR A 1 90 ? 9.669 1.476 7.159 1.00 97.12 90 THR A N 1
ATOM 707 C CA . THR A 1 90 ? 8.283 1.606 7.661 1.00 97.12 90 THR A CA 1
ATOM 708 C C . THR A 1 90 ? 7.641 0.310 8.147 1.00 97.12 90 THR A C 1
ATOM 710 O O . THR A 1 90 ? 6.822 0.363 9.067 1.00 97.12 90 THR A O 1
ATOM 713 N N . LEU A 1 91 ? 8.049 -0.868 7.660 1.00 97.12 91 LEU A N 1
ATOM 714 C CA . LEU A 1 91 ? 7.567 -2.150 8.197 1.00 97.12 91 LEU A CA 1
ATOM 715 C C . LEU A 1 91 ? 7.838 -2.314 9.695 1.00 97.12 91 LEU A C 1
ATOM 717 O O . LEU A 1 91 ? 7.056 -2.961 10.385 1.00 97.12 91 LEU A O 1
ATOM 721 N N . LYS A 1 92 ? 8.883 -1.682 10.246 1.00 97.50 92 LYS A N 1
ATOM 722 C CA . LYS A 1 92 ? 9.091 -1.658 11.700 1.00 97.50 92 LYS A CA 1
ATOM 723 C C . LYS A 1 92 ? 7.875 -1.072 12.428 1.00 97.50 92 LYS A C 1
ATOM 725 O O . LYS A 1 92 ? 7.438 -1.627 13.432 1.00 97.50 92 LYS A O 1
ATOM 730 N N . ARG A 1 93 ? 7.295 0.010 11.901 1.00 98.25 93 ARG A N 1
ATOM 731 C CA . ARG A 1 93 ? 6.095 0.643 12.470 1.00 98.25 93 ARG A CA 1
ATOM 732 C C . ARG A 1 93 ? 4.847 -0.213 12.290 1.00 98.25 93 ARG A C 1
ATOM 734 O O . ARG A 1 93 ? 3.988 -0.212 13.168 1.00 98.25 93 ARG A O 1
ATOM 741 N N . VAL A 1 94 ? 4.772 -0.981 11.202 1.00 97.69 94 VAL A N 1
ATOM 742 C CA . VAL A 1 94 ? 3.705 -1.973 10.994 1.00 97.69 94 VAL A CA 1
ATOM 743 C C . VAL A 1 94 ? 3.698 -2.989 12.137 1.00 97.69 94 VAL A C 1
ATOM 745 O O . VAL A 1 94 ? 2.652 -3.221 12.743 1.00 97.69 94 VAL A O 1
ATOM 748 N N . TRP A 1 95 ? 4.862 -3.541 12.491 1.00 97.06 95 TRP A N 1
ATOM 749 C CA . TRP A 1 95 ? 4.987 -4.496 13.597 1.00 97.06 95 TRP A CA 1
ATOM 750 C C . TRP A 1 95 ? 4.648 -3.876 14.956 1.00 97.06 95 TRP A C 1
ATOM 752 O O . TRP A 1 95 ? 3.854 -4.445 15.701 1.00 97.06 95 TRP A O 1
ATOM 762 N N . GLU A 1 96 ? 5.159 -2.678 15.250 1.00 97.94 96 GLU A N 1
ATOM 763 C CA . GLU A 1 96 ? 4.832 -1.950 16.488 1.00 97.94 96 GLU A CA 1
ATOM 764 C C . GLU A 1 96 ? 3.317 -1.690 16.625 1.00 97.94 96 GLU A C 1
ATOM 766 O O . GLU A 1 96 ? 2.757 -1.737 17.723 1.00 97.94 96 GLU A O 1
ATOM 771 N N . TRP A 1 97 ? 2.621 -1.434 15.514 1.00 98.19 97 TRP A N 1
ATOM 772 C CA . TRP A 1 97 ? 1.168 -1.260 15.506 1.00 98.19 97 TRP A CA 1
ATOM 773 C C . TRP A 1 97 ? 0.412 -2.586 15.675 1.00 98.19 97 TRP A C 1
ATOM 775 O O . TRP A 1 97 ? -0.583 -2.646 16.406 1.00 98.19 97 TRP A O 1
ATOM 785 N N . ALA A 1 98 ? 0.913 -3.668 15.071 1.00 96.31 98 ALA A N 1
ATOM 786 C CA . ALA A 1 98 ? 0.385 -5.018 15.259 1.00 96.31 98 ALA A CA 1
ATOM 787 C C . ALA A 1 98 ? 0.479 -5.472 16.726 1.00 96.31 98 ALA A C 1
ATOM 789 O O . ALA A 1 98 ? -0.476 -6.043 17.256 1.00 96.31 98 ALA A O 1
ATOM 790 N N . GLU A 1 99 ? 1.589 -5.175 17.413 1.00 97.44 99 GLU A N 1
ATOM 791 C CA . GLU A 1 99 ? 1.781 -5.466 18.844 1.00 97.44 99 GLU A CA 1
ATOM 792 C C . GLU A 1 99 ? 0.738 -4.761 19.724 1.00 97.44 99 GLU A C 1
ATOM 794 O O . GLU A 1 99 ? 0.260 -5.320 20.716 1.00 97.44 99 GLU A O 1
ATOM 799 N N . LYS A 1 100 ? 0.301 -3.565 19.312 1.00 96.69 100 LYS A N 1
ATOM 800 C CA . LYS A 1 100 ? -0.808 -2.822 19.934 1.00 96.69 100 LYS A CA 1
ATOM 801 C C . LYS A 1 100 ? -2.193 -3.352 19.552 1.00 96.69 100 LYS A C 1
ATOM 803 O O . LYS A 1 100 ? -3.196 -2.819 20.023 1.00 96.69 100 LYS A O 1
ATOM 808 N N . LYS A 1 101 ? -2.265 -4.408 18.734 1.00 95.69 101 LYS A N 1
ATOM 809 C CA . LYS A 1 101 ? -3.497 -4.994 18.177 1.00 95.69 101 LYS A CA 1
ATOM 810 C C . LYS A 1 101 ? -4.295 -4.009 17.316 1.00 95.69 101 LYS A C 1
ATOM 812 O O . LYS A 1 101 ? -5.513 -4.147 17.198 1.00 95.69 101 LYS A O 1
ATOM 817 N N . GLY A 1 102 ? -3.625 -3.014 16.739 1.00 97.50 102 GLY A N 1
ATOM 818 C CA . GLY A 1 102 ? -4.241 -2.091 15.798 1.00 97.50 102 GLY A CA 1
ATOM 819 C C . GLY A 1 102 ? -4.494 -2.762 14.448 1.00 97.50 102 GLY A C 1
ATOM 820 O O . GLY A 1 102 ? -3.761 -3.663 14.039 1.00 97.50 102 GLY A O 1
ATOM 821 N N . LEU A 1 103 ? -5.543 -2.335 13.742 1.00 98.56 103 LEU A N 1
ATOM 822 C CA . LEU A 1 103 ? -5.773 -2.790 12.373 1.00 98.56 103 LEU A CA 1
ATOM 823 C C . LEU A 1 103 ? -4.739 -2.145 11.450 1.00 98.56 103 LEU A C 1
ATOM 825 O O . LEU A 1 103 ? -4.395 -0.973 11.613 1.00 98.56 103 LEU A O 1
ATOM 829 N N . ILE A 1 104 ? -4.279 -2.904 10.462 1.00 98.38 104 ILE A N 1
ATOM 830 C CA . ILE A 1 104 ? -3.252 -2.485 9.506 1.00 98.38 104 ILE A CA 1
ATOM 831 C C . ILE A 1 104 ? -3.860 -2.476 8.110 1.00 98.38 104 ILE A C 1
ATOM 833 O O . ILE A 1 104 ? -4.552 -3.417 7.722 1.00 98.38 104 ILE A O 1
ATOM 837 N N . THR A 1 105 ? -3.554 -1.435 7.344 1.00 98.31 105 THR A N 1
ATOM 838 C CA . THR A 1 105 ? -3.658 -1.452 5.884 1.00 98.31 105 THR A CA 1
ATOM 839 C C . THR A 1 105 ? -2.312 -1.057 5.290 1.00 98.31 105 THR A C 1
ATOM 841 O O . THR A 1 105 ? -1.610 -0.217 5.843 1.00 98.31 105 THR A O 1
ATOM 844 N N . MET A 1 106 ? -1.930 -1.672 4.177 1.00 98.06 106 MET A N 1
ATOM 845 C CA . MET A 1 106 ? -0.692 -1.350 3.469 1.00 98.06 106 MET A CA 1
ATOM 846 C C . MET A 1 106 ? -1.037 -0.985 2.033 1.00 98.06 106 MET A C 1
ATOM 848 O O . MET A 1 106 ? -1.891 -1.629 1.421 1.00 98.06 106 MET A O 1
ATOM 852 N N . CYS A 1 107 ? -0.388 0.044 1.511 1.00 97.88 107 CYS A N 1
ATOM 853 C CA . CYS A 1 107 ? -0.369 0.353 0.091 1.00 97.88 107 CYS A CA 1
ATOM 854 C C . CYS A 1 107 ? 1.076 0.447 -0.382 1.00 97.88 107 CYS A C 1
ATOM 856 O O . CYS A 1 107 ? 2.011 0.483 0.417 1.00 97.88 107 CYS A O 1
ATOM 858 N N . TRP A 1 108 ? 1.241 0.413 -1.694 1.00 98.12 108 TRP A N 1
ATOM 859 C CA . TRP A 1 108 ? 2.545 0.445 -2.316 1.00 98.12 108 TRP A CA 1
ATOM 860 C C . TRP A 1 108 ? 2.461 1.275 -3.588 1.00 98.12 108 TRP A C 1
ATOM 862 O O . TRP A 1 108 ? 1.880 0.840 -4.584 1.00 98.12 108 TRP A O 1
ATOM 872 N N . HIS A 1 109 ? 3.043 2.468 -3.549 1.00 97.88 109 HIS A N 1
ATOM 873 C CA . HIS A 1 109 ? 3.385 3.203 -4.758 1.00 97.88 109 HIS A CA 1
ATOM 874 C C . HIS A 1 109 ? 4.582 2.508 -5.405 1.00 97.88 109 HIS A C 1
ATOM 876 O O . HIS A 1 109 ? 5.743 2.776 -5.096 1.00 97.88 109 HIS A O 1
ATOM 882 N N . TRP A 1 110 ? 4.265 1.540 -6.259 1.00 97.75 110 TRP A N 1
ATOM 883 C CA . TRP A 1 110 ? 5.243 0.706 -6.932 1.00 97.75 110 TRP A CA 1
ATOM 884 C C . TRP A 1 110 ? 5.992 1.514 -7.991 1.00 97.75 110 TRP A C 1
ATOM 886 O O . TRP A 1 110 ? 5.442 1.826 -9.048 1.00 97.75 110 TRP A O 1
ATOM 896 N N . PHE A 1 111 ? 7.244 1.870 -7.690 1.00 98.00 111 PHE A N 1
ATOM 897 C CA . PHE A 1 111 ? 8.124 2.507 -8.669 1.00 98.00 111 PHE A CA 1
ATOM 898 C C . PHE A 1 111 ? 8.266 1.608 -9.885 1.00 98.00 111 PHE A C 1
ATOM 900 O O . PHE A 1 111 ? 8.412 0.393 -9.746 1.00 98.00 111 PHE A O 1
ATOM 907 N N . SER A 1 112 ? 8.249 2.224 -11.064 1.00 97.56 112 SER A N 1
ATOM 908 C CA . SER A 1 112 ? 8.303 1.490 -12.314 1.00 97.56 112 SER A CA 1
ATOM 909 C C . SER A 1 112 ? 9.475 0.509 -12.326 1.00 97.56 112 SER A C 1
ATOM 911 O O . SER A 1 112 ? 10.619 0.920 -12.094 1.00 97.56 112 SER A O 1
ATOM 913 N N . PRO A 1 113 ? 9.221 -0.772 -12.631 1.00 96.25 113 PRO A N 1
ATOM 914 C CA . PRO A 1 113 ? 10.260 -1.785 -12.630 1.00 96.25 113 PRO A CA 1
ATOM 915 C C . PRO A 1 113 ? 11.163 -1.688 -13.873 1.00 96.25 113 PRO A C 1
ATOM 917 O O . PRO A 1 113 ? 12.158 -2.402 -13.967 1.00 96.25 113 PRO A O 1
ATOM 920 N N . LEU A 1 114 ? 10.824 -0.820 -14.841 1.00 93.56 114 LEU A N 1
ATOM 921 C CA . LEU A 1 114 ? 11.597 -0.567 -16.056 1.00 93.56 114 LEU A CA 1
ATOM 922 C C . LEU A 1 114 ? 11.599 0.926 -16.410 1.00 93.56 114 LEU A C 1
ATOM 924 O O . LEU A 1 114 ? 10.552 1.559 -16.477 1.00 93.56 114 LEU A O 1
ATOM 928 N N . TYR A 1 115 ? 12.788 1.466 -16.691 1.00 84.88 115 TYR A N 1
ATOM 929 C CA . TYR A 1 115 ? 12.980 2.781 -17.327 1.00 84.88 115 TYR A CA 1
ATOM 930 C C . TYR A 1 115 ? 12.184 3.935 -16.674 1.00 84.88 115 TYR A C 1
ATOM 932 O O . TYR A 1 115 ? 11.592 4.779 -17.346 1.00 84.88 115 TYR A O 1
ATOM 940 N N . GLY A 1 116 ? 12.145 3.964 -15.341 1.00 92.69 116 GLY A N 1
ATOM 941 C CA . GLY A 1 116 ? 11.518 5.032 -14.564 1.00 92.69 116 GLY A CA 1
ATOM 942 C C . GLY A 1 116 ? 12.494 6.140 -14.160 1.00 92.69 116 GLY A C 1
ATOM 943 O O . GLY A 1 116 ? 13.676 5.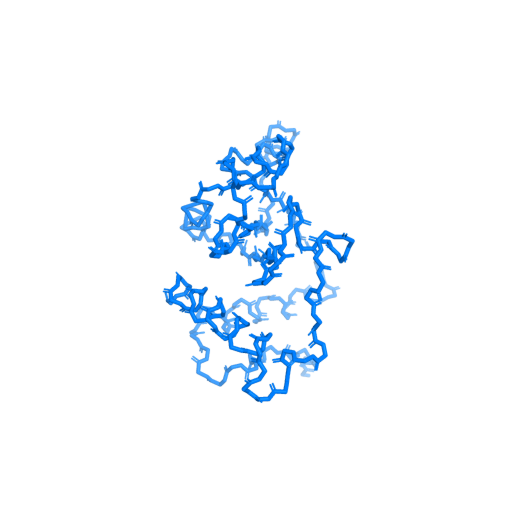879 -13.918 1.00 92.69 116 GLY A O 1
ATOM 944 N N . ARG A 1 117 ? 11.976 7.362 -14.019 1.00 96.62 117 ARG A N 1
ATOM 945 C CA . ARG A 1 117 ? 12.663 8.496 -13.379 1.00 96.62 117 ARG A CA 1
ATOM 946 C C . ARG A 1 117 ? 11.820 9.093 -12.259 1.00 96.62 117 ARG A C 1
ATOM 948 O O . ARG A 1 117 ? 10.599 9.043 -12.346 1.00 96.62 117 ARG A O 1
ATOM 955 N N . SER A 1 118 ? 12.447 9.682 -11.241 1.00 97.00 118 SER A N 1
ATOM 956 C CA . SER A 1 118 ? 11.751 10.285 -10.089 1.00 97.00 118 SER A CA 1
ATOM 957 C C . SER A 1 118 ? 10.623 9.366 -9.569 1.00 97.00 118 SER A C 1
ATOM 959 O O . SER A 1 118 ? 10.814 8.150 -9.490 1.00 97.00 118 SER A O 1
ATOM 961 N N . LYS A 1 119 ? 9.441 9.912 -9.262 1.00 97.12 119 LYS A N 1
ATOM 962 C CA . LYS A 1 119 ? 8.203 9.220 -8.886 1.00 97.12 119 LYS A CA 1
ATOM 963 C C . LYS A 1 119 ? 7.629 8.443 -10.075 1.00 97.12 119 LYS A C 1
ATOM 965 O O . LYS A 1 119 ? 6.590 8.796 -10.635 1.00 97.12 119 LYS A O 1
ATOM 970 N N . SER A 1 120 ? 8.319 7.379 -10.474 1.00 97.38 120 SER A N 1
ATOM 971 C CA . SER A 1 120 ? 8.018 6.572 -11.663 1.00 97.38 120 SER A CA 1
ATOM 972 C C . SER A 1 120 ? 6.780 5.683 -11.529 1.00 97.38 120 SER A C 1
ATOM 974 O O . SER A 1 120 ? 6.405 5.006 -12.479 1.00 97.38 120 SER A O 1
ATOM 976 N N . PHE A 1 121 ? 6.113 5.707 -10.374 1.00 96.44 121 PHE A N 1
ATOM 977 C CA . PHE A 1 121 ? 4.747 5.202 -10.222 1.00 96.44 121 PHE A CA 1
ATOM 978 C C . PHE A 1 121 ? 3.701 6.113 -10.896 1.00 96.44 121 PHE A C 1
ATOM 980 O O . PHE A 1 121 ? 2.578 5.675 -11.144 1.00 96.44 121 PHE A O 1
ATOM 987 N N . PHE A 1 122 ? 4.047 7.366 -11.228 1.00 97.50 122 PHE A N 1
ATOM 988 C CA . PHE A 1 122 ? 3.257 8.182 -12.149 1.00 97.50 122 PHE A CA 1
ATOM 989 C C . PHE A 1 122 ? 3.585 7.822 -13.599 1.00 97.50 122 PHE A C 1
ATOM 991 O O . PHE A 1 122 ? 4.747 7.770 -13.995 1.00 97.50 122 PHE A O 1
ATOM 998 N N . SER A 1 123 ? 2.551 7.645 -14.423 1.00 96.31 123 SER A N 1
ATOM 999 C CA . SER A 1 123 ? 2.697 7.223 -15.823 1.00 96.31 123 SER A CA 1
ATOM 1000 C C . SER A 1 123 ? 3.441 8.223 -16.712 1.00 96.31 123 SER A C 1
ATOM 1002 O O . SER A 1 123 ? 3.899 7.854 -17.781 1.00 96.31 123 SER A O 1
ATOM 1004 N N . GLU A 1 124 ? 3.550 9.493 -16.318 1.00 97.06 124 GLU A N 1
ATOM 1005 C CA . GLU A 1 124 ? 4.354 10.485 -17.053 1.00 97.06 124 GLU A CA 1
ATOM 1006 C C . GLU A 1 124 ? 5.869 10.310 -16.847 1.00 97.06 124 GLU A C 1
ATOM 1008 O O . GLU A 1 124 ? 6.668 10.841 -17.616 1.00 97.06 124 GLU A O 1
ATOM 1013 N N . ASN A 1 125 ? 6.260 9.544 -15.827 1.00 97.56 125 ASN A N 1
ATOM 1014 C CA . ASN A 1 125 ? 7.638 9.364 -15.382 1.00 97.56 125 ASN A CA 1
ATOM 1015 C C . ASN A 1 125 ? 8.219 7.986 -15.753 1.00 97.56 125 ASN A C 1
ATOM 1017 O O . ASN A 1 125 ? 9.295 7.609 -15.280 1.00 97.56 125 ASN A O 1
ATOM 1021 N N . THR A 1 126 ? 7.515 7.214 -16.581 1.00 97.38 126 THR A N 1
ATOM 1022 C CA . THR A 1 126 ? 7.959 5.909 -17.084 1.00 97.38 126 THR A CA 1
ATOM 1023 C C . THR A 1 126 ? 7.254 5.568 -18.394 1.00 97.38 126 THR A C 1
ATOM 1025 O O . THR A 1 126 ? 6.134 6.005 -18.637 1.00 97.38 126 THR A O 1
ATOM 1028 N N . ASP A 1 127 ? 7.891 4.756 -19.231 1.00 95.88 127 ASP A N 1
ATOM 1029 C CA . ASP A 1 127 ? 7.280 4.138 -20.410 1.00 95.88 127 ASP A CA 1
ATOM 1030 C C . ASP A 1 127 ? 6.783 2.701 -20.148 1.00 95.88 127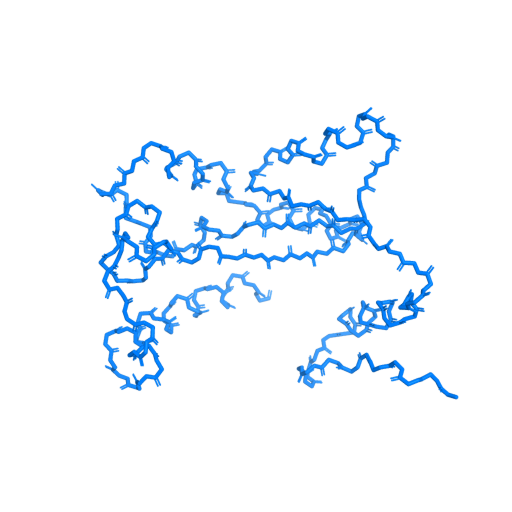 ASP A C 1
ATOM 1032 O O . ASP A 1 127 ? 6.379 2.007 -21.086 1.00 95.88 127 ASP A O 1
ATOM 1036 N N . PHE A 1 128 ? 6.786 2.252 -18.884 1.00 97.38 128 PHE A N 1
ATOM 1037 C CA . PHE A 1 128 ? 6.313 0.926 -18.504 1.00 97.38 128 PHE A CA 1
ATOM 1038 C C . PHE A 1 128 ? 4.863 0.700 -18.938 1.00 97.38 128 PHE A C 1
ATOM 1040 O O . PHE A 1 128 ? 3.936 1.411 -18.544 1.00 97.38 128 PHE A O 1
ATOM 1047 N N . ASP A 1 129 ? 4.666 -0.351 -19.727 1.00 97.38 129 ASP A N 1
ATOM 1048 C CA . ASP A 1 129 ? 3.374 -0.712 -20.286 1.00 97.38 129 ASP A CA 1
ATOM 1049 C C . ASP A 1 129 ? 2.754 -1.869 -19.496 1.00 97.38 129 ASP A C 1
ATOM 1051 O O . ASP A 1 129 ? 3.062 -3.050 -19.698 1.00 97.38 129 ASP A O 1
ATOM 1055 N N . ALA A 1 130 ? 1.816 -1.529 -18.611 1.00 96.06 130 ALA A N 1
ATOM 1056 C CA . ALA A 1 130 ? 1.098 -2.507 -17.800 1.00 96.06 130 ALA A CA 1
ATOM 1057 C C . ALA A 1 130 ? 0.350 -3.561 -18.641 1.00 96.06 130 ALA A C 1
ATOM 1059 O O . ALA A 1 130 ? 0.149 -4.682 -18.173 1.00 96.06 130 ALA A O 1
ATOM 1060 N N . SER A 1 131 ? -0.029 -3.250 -19.889 1.00 97.88 131 SER A N 1
ATOM 1061 C CA . SER A 1 131 ? -0.690 -4.222 -20.769 1.00 97.88 131 SER A CA 1
ATOM 1062 C C . SER A 1 131 ? 0.252 -5.343 -21.217 1.00 97.88 131 SER A C 1
ATOM 1064 O O . SER A 1 131 ? -0.196 -6.465 -21.450 1.00 97.88 131 SER A O 1
ATOM 1066 N N . LYS A 1 132 ? 1.564 -5.082 -21.267 1.00 98.44 132 LYS A N 1
ATOM 1067 C CA . LYS A 1 132 ? 2.586 -6.096 -21.554 1.00 98.44 132 LYS A CA 1
ATOM 1068 C C . LYS A 1 132 ? 2.995 -6.877 -20.318 1.00 98.44 132 LYS A C 1
ATOM 1070 O O . LYS A 1 132 ? 3.416 -8.022 -20.458 1.00 98.44 132 LYS A O 1
ATOM 1075 N N . ALA A 1 133 ? 2.829 -6.312 -19.123 1.00 97.62 133 ALA A N 1
ATOM 1076 C CA . ALA A 1 133 ? 3.180 -6.973 -17.868 1.00 97.62 133 ALA A CA 1
ATOM 1077 C C . ALA A 1 133 ? 2.382 -8.268 -17.615 1.00 97.62 133 ALA A C 1
ATOM 1079 O O . ALA A 1 133 ? 2.853 -9.165 -16.919 1.00 97.62 133 ALA A O 1
ATOM 1080 N N . VAL A 1 134 ? 1.198 -8.396 -18.221 1.00 97.19 134 VAL A N 1
ATOM 1081 C CA . VAL A 1 134 ? 0.350 -9.601 -18.160 1.00 97.19 134 VAL A CA 1
ATOM 1082 C C . VAL A 1 134 ? 0.575 -10.574 -19.323 1.00 97.19 134 VAL A C 1
ATOM 1084 O O . VAL A 1 134 ? -0.108 -11.592 -19.409 1.00 97.19 134 VAL A O 1
ATOM 1087 N N . ILE A 1 135 ? 1.503 -10.266 -20.233 1.00 98.56 135 ILE A N 1
ATOM 1088 C CA . ILE A 1 135 ? 1.880 -11.136 -21.348 1.00 98.56 135 ILE A CA 1
ATOM 1089 C C . ILE A 1 135 ? 3.173 -11.847 -20.965 1.00 98.56 135 ILE A C 1
ATOM 1091 O O . ILE A 1 135 ? 4.206 -11.205 -20.780 1.00 98.56 135 ILE A O 1
ATOM 1095 N N . ASP A 1 136 ? 3.119 -13.172 -20.872 1.00 98.44 136 ASP A N 1
ATOM 1096 C CA . ASP A 1 136 ? 4.261 -13.981 -20.460 1.00 98.44 136 ASP A CA 1
ATOM 1097 C C . ASP A 1 136 ? 5.535 -13.643 -21.243 1.00 98.44 136 ASP A C 1
ATOM 1099 O O . ASP A 1 136 ? 5.542 -13.510 -22.469 1.00 98.44 136 ASP A O 1
ATOM 1103 N N . SER A 1 137 ? 6.650 -13.585 -20.516 1.00 97.44 137 SER A N 1
ATOM 1104 C CA . SER A 1 137 ? 8.007 -13.420 -21.055 1.00 97.44 137 SER A CA 1
ATOM 1105 C C . SER A 1 137 ? 8.357 -12.061 -21.670 1.00 97.44 137 SER A C 1
ATOM 1107 O O . SER A 1 137 ? 9.520 -11.891 -22.064 1.00 97.44 137 SER A O 1
ATOM 1109 N N . THR A 1 138 ? 7.439 -11.089 -21.714 1.00 98.62 138 THR A N 1
ATOM 1110 C CA . THR A 1 138 ? 7.801 -9.695 -22.024 1.00 98.62 138 THR A CA 1
ATOM 1111 C C . THR A 1 138 ? 8.781 -9.148 -20.973 1.00 98.62 138 THR A C 1
ATOM 1113 O O . THR A 1 138 ? 8.838 -9.663 -19.848 1.00 98.62 138 THR A O 1
ATOM 1116 N N . PRO A 1 139 ? 9.592 -8.126 -21.304 1.00 98.19 139 PRO A N 1
ATOM 1117 C CA . PRO A 1 139 ? 10.408 -7.436 -20.308 1.00 98.19 139 PRO A CA 1
ATOM 1118 C C . PRO A 1 139 ? 9.581 -6.951 -19.111 1.00 98.19 139 PRO A C 1
ATOM 1120 O O . PRO A 1 139 ? 9.975 -7.179 -17.970 1.00 98.19 139 PRO A O 1
ATOM 1123 N N . GLU A 1 140 ? 8.410 -6.366 -19.365 1.00 98.38 140 GLU A N 1
ATOM 1124 C CA . GLU A 1 140 ? 7.497 -5.834 -18.355 1.00 98.38 140 GLU A CA 1
ATOM 1125 C C . GLU A 1 140 ? 6.984 -6.934 -17.420 1.00 98.38 140 GLU A C 1
ATOM 1127 O O . GLU A 1 140 ? 6.949 -6.744 -16.206 1.00 98.38 140 GLU A O 1
ATOM 1132 N N . ASN A 1 141 ? 6.639 -8.107 -17.962 1.00 98.50 141 ASN A N 1
ATOM 1133 C CA . ASN A 1 141 ? 6.188 -9.253 -17.174 1.00 98.50 141 ASN A CA 1
ATOM 1134 C C . ASN A 1 141 ? 7.298 -9.787 -16.267 1.00 98.50 141 ASN A C 1
ATOM 1136 O O . ASN A 1 141 ? 7.073 -10.025 -15.083 1.00 98.50 141 ASN A O 1
ATOM 1140 N N . LYS A 1 142 ? 8.519 -9.925 -16.793 1.00 98.44 142 LYS A N 1
ATOM 1141 C CA . LYS A 1 142 ? 9.668 -10.379 -15.997 1.00 98.44 142 LYS A CA 1
ATOM 1142 C C . LYS A 1 142 ? 9.996 -9.403 -14.868 1.00 98.44 142 LYS A C 1
ATOM 1144 O O . LYS A 1 142 ? 10.280 -9.840 -13.756 1.00 98.44 142 LYS A O 1
ATOM 1149 N N . ALA A 1 143 ? 9.938 -8.104 -15.151 1.00 97.69 143 ALA A N 1
ATOM 1150 C CA . ALA A 1 143 ? 10.213 -7.060 -14.173 1.00 97.69 143 ALA A CA 1
ATOM 1151 C C . ALA A 1 143 ? 9.110 -6.991 -13.096 1.00 97.69 143 ALA A C 1
ATOM 1153 O O . ALA A 1 143 ? 9.421 -6.967 -11.909 1.00 97.69 143 ALA A O 1
ATOM 1154 N N . LEU A 1 144 ? 7.832 -7.094 -13.495 1.00 97.69 144 LEU A N 1
ATOM 1155 C CA . LEU A 1 144 ? 6.696 -7.263 -12.579 1.00 97.69 144 LEU A CA 1
ATOM 1156 C C . LEU A 1 144 ? 6.919 -8.443 -11.628 1.00 97.69 144 LEU A C 1
ATOM 1158 O O . LEU A 1 144 ? 6.827 -8.273 -10.416 1.00 97.69 144 LEU A O 1
ATOM 1162 N N . LEU A 1 145 ? 7.208 -9.633 -12.160 1.00 98.19 145 LEU A N 1
ATOM 1163 C CA . LEU A 1 145 ? 7.370 -10.837 -11.342 1.00 98.19 145 LEU A CA 1
ATOM 1164 C C . LEU A 1 145 ? 8.549 -10.718 -10.368 1.00 98.19 145 LEU A C 1
ATOM 1166 O O . LEU A 1 145 ? 8.398 -11.081 -9.207 1.00 98.19 145 LEU A O 1
ATOM 1170 N N . SER A 1 146 ? 9.676 -10.147 -10.803 1.00 98.06 146 SER A N 1
ATOM 1171 C CA . SER A 1 146 ? 10.839 -9.890 -9.939 1.00 98.06 146 SER A CA 1
ATOM 1172 C C . SER A 1 146 ? 10.490 -9.007 -8.733 1.00 98.06 146 SER A C 1
ATOM 1174 O O . SER A 1 146 ? 10.877 -9.294 -7.594 1.00 98.06 146 SER A O 1
ATOM 1176 N N . ASP A 1 147 ? 9.728 -7.941 -8.964 1.00 97.69 147 ASP A N 1
ATOM 1177 C CA . ASP A 1 147 ? 9.338 -7.008 -7.908 1.00 97.69 147 ASP A CA 1
ATOM 1178 C C . ASP A 1 147 ? 8.272 -7.607 -6.985 1.00 97.69 147 ASP A C 1
ATOM 1180 O O . ASP A 1 147 ? 8.370 -7.481 -5.761 1.00 97.69 147 ASP A O 1
ATOM 1184 N N . MET A 1 148 ? 7.298 -8.332 -7.548 1.00 97.88 148 MET A N 1
ATOM 1185 C CA . MET A 1 148 ? 6.312 -9.082 -6.765 1.00 97.88 148 MET A CA 1
ATOM 1186 C C . MET A 1 148 ? 6.979 -10.140 -5.883 1.00 97.88 148 MET A C 1
ATOM 1188 O O . MET A 1 148 ? 6.617 -10.256 -4.715 1.00 97.88 148 MET A O 1
ATOM 1192 N N . ASP A 1 149 ? 7.969 -10.875 -6.398 1.00 98.12 149 ASP A N 1
ATOM 1193 C CA . ASP A 1 149 ? 8.723 -11.872 -5.632 1.00 98.12 149 ASP A CA 1
ATOM 1194 C C . ASP A 1 149 ? 9.509 -11.225 -4.488 1.00 98.12 149 ASP A C 1
ATOM 1196 O O . ASP A 1 149 ? 9.560 -11.772 -3.381 1.00 98.12 149 ASP A O 1
ATOM 1200 N N . THR A 1 150 ? 10.068 -10.034 -4.718 1.00 97.69 150 THR A N 1
ATOM 1201 C CA . THR A 1 150 ? 10.758 -9.265 -3.676 1.00 97.69 150 THR A CA 1
ATOM 1202 C C . THR A 1 150 ? 9.794 -8.878 -2.556 1.00 97.69 150 THR A C 1
ATOM 1204 O O . THR A 1 150 ? 10.044 -9.192 -1.388 1.00 97.69 150 THR A O 1
ATOM 1207 N N . MET A 1 151 ? 8.643 -8.289 -2.891 1.00 97.62 151 MET A N 1
ATOM 1208 C CA . MET A 1 151 ? 7.631 -7.921 -1.895 1.00 97.62 151 MET A CA 1
ATOM 1209 C C . MET A 1 151 ? 7.028 -9.137 -1.192 1.00 97.62 151 MET A C 1
ATOM 1211 O O . MET A 1 151 ? 6.844 -9.126 0.026 1.00 97.62 151 MET A O 1
ATOM 1215 N N . ALA A 1 152 ? 6.786 -10.221 -1.926 1.00 97.25 152 ALA A N 1
ATOM 1216 C CA . ALA A 1 152 ? 6.338 -11.484 -1.359 1.00 97.25 152 ALA A CA 1
ATOM 1217 C C . ALA A 1 152 ? 7.400 -12.133 -0.465 1.00 97.25 152 ALA A C 1
ATOM 1219 O O . ALA A 1 152 ? 7.042 -12.947 0.375 1.00 97.25 152 ALA A O 1
ATOM 1220 N N . GLY A 1 153 ? 8.690 -11.829 -0.635 1.00 97.31 153 GLY A N 1
ATOM 1221 C CA . GLY A 1 153 ? 9.766 -12.221 0.279 1.00 97.31 153 GLY A CA 1
ATOM 1222 C C . GLY A 1 153 ? 9.776 -11.402 1.570 1.00 97.31 153 GLY A C 1
ATOM 1223 O O . GLY A 1 153 ? 10.017 -11.952 2.642 1.00 97.31 153 GLY A O 1
ATOM 1224 N N . ILE A 1 154 ? 9.467 -10.109 1.467 1.00 96.00 154 ILE A N 1
ATOM 1225 C CA . ILE A 1 154 ? 9.425 -9.164 2.589 1.00 96.00 154 ILE A CA 1
ATOM 1226 C C . ILE A 1 154 ? 8.204 -9.402 3.498 1.00 96.00 154 ILE A C 1
ATOM 1228 O O . ILE A 1 154 ? 8.315 -9.271 4.715 1.00 96.00 154 ILE A O 1
ATOM 1232 N N . LEU A 1 155 ? 7.049 -9.759 2.925 1.00 94.19 155 LEU A N 1
ATOM 1233 C CA . LEU A 1 155 ? 5.758 -9.869 3.626 1.00 94.19 155 LEU A CA 1
ATOM 1234 C C . LEU A 1 155 ? 5.382 -11.299 4.073 1.00 94.19 155 LEU A C 1
ATOM 1236 O O . LEU A 1 155 ? 4.195 -11.591 4.240 1.00 94.19 155 LEU A O 1
ATOM 1240 N N . ARG A 1 156 ? 6.355 -12.205 4.213 1.00 88.00 156 ARG A N 1
ATOM 1241 C CA . ARG A 1 156 ? 6.091 -13.611 4.582 1.00 88.00 156 ARG A CA 1
ATOM 1242 C C . ARG A 1 156 ? 5.688 -13.809 6.036 1.00 88.00 156 ARG A C 1
ATOM 1244 O O . ARG A 1 156 ? 6.225 -13.096 6.909 1.00 88.00 156 ARG A O 1
#

Sequence (156 aa):
MSDKLYTPSNPNAQQGVRNVLKYLSDITYEKIITGQHTQTMAQEELHLIEKVTGKQPALLGFELLSYSPNINYSDTDDECMTEVTENYGTLKRVWEWAEKKGLITMCWHWFSPLYGRSKSFFSENTDFDASKAVIDSTPENKALLSDMDTMAGILR

Secondary structure (DSSP, 8-state):
--------SSTT--HHHHHHHHHHHHHTTT----EEEE-STT-HHHHHHHHHHS---SEEEEE-GGG-TT--TTS--HHHHHHHHHHTTTHHHHHHHHHTT-EEEEE-----SSSB-SSTTSGGGB---HHHHTSTTSHHHHHHHHHHHHHHHHT-

Organism: NCBI:txid408170

InterPro domains:
  IPR017853 Glycoside hydrolase superfamily [SSF51445] (6-153)
  IPR022790 Glycosyl hydrolase family 26 domain [PF02156] (10-154)
  IPR022790 Glycosyl hydrolase family 26 domain [PS51764] (15-156)

pLDDT: mean 96.03, std 5.92, range [47.47, 98.69]